Protein AF-A0A1G6Q7U5-F1 (afdb_monomer_lite)

InterPro domains:
  IPR002514 Transposase IS3/IS911family [PF01527] (1-43)
  IPR010921 Trp repressor/replication initiator [SSF48295] (1-45)
  IPR036388 Winged helix-like DNA-binding domain superfamily [G3DSA:1.10.10.10] (1-49)

Radius of gyration: 11.7 Å; chains: 1; bounding box: 17×37×26 Å

Structure (mmCIF, N/CA/C/O backbone):
data_AF-A0A1G6Q7U5-F1
#
_entry.id   AF-A0A1G6Q7U5-F1
#
loop_
_atom_site.group_PDB
_atom_site.id
_atom_site.type_symbol
_atom_site.label_atom_id
_atom_site.label_alt_id
_atom_site.label_comp_id
_atom_site.label_asym_id
_atom_site.label_entity_id
_atom_site.label_seq_id
_atom_site.pdbx_PDB_ins_code
_atom_site.Cartn_x
_atom_site.Cartn_y
_atom_site.Cartn_z
_atom_site.occupancy
_atom_site.B_iso_or_equiv
_atom_site.auth_seq_id
_atom_site.auth_comp_id
_atom_site.auth_asym_id
_atom_site.auth_atom_id
_atom_site.pdbx_PDB_model_num
ATOM 1 N N . LYS A 1 1 ? -3.965 4.315 14.276 1.00 83.44 1 LYS A N 1
ATOM 2 C CA . LYS A 1 1 ? -3.647 3.130 13.427 1.00 83.44 1 LYS A CA 1
ATOM 3 C C . LYS A 1 1 ? -4.805 2.954 12.436 1.00 83.44 1 LYS A C 1
ATOM 5 O O . LYS A 1 1 ? -5.935 3.032 12.885 1.00 83.44 1 LYS A O 1
ATOM 10 N N . PHE A 1 2 ? -4.563 2.787 11.130 1.00 94.69 2 PHE A N 1
ATOM 11 C CA . PHE A 1 2 ? -5.633 2.732 10.109 1.00 94.69 2 PHE A CA 1
ATOM 12 C C . PHE A 1 2 ? -6.418 1.409 10.113 1.00 94.69 2 PHE A C 1
ATOM 14 O O . PHE A 1 2 ? -5.811 0.355 10.337 1.00 94.69 2 PHE A O 1
ATOM 21 N N . SER A 1 3 ? -7.726 1.464 9.818 1.00 97.12 3 SER A N 1
ATOM 22 C CA . SER A 1 3 ? -8.606 0.284 9.734 1.00 97.12 3 SER A CA 1
ATOM 23 C C . SER A 1 3 ? -8.284 -0.602 8.521 1.00 97.12 3 SER A C 1
ATOM 25 O O . SER A 1 3 ? -7.588 -0.178 7.592 1.00 97.12 3 SER A O 1
ATOM 27 N N . LYS A 1 4 ? -8.775 -1.850 8.522 1.00 95.50 4 LYS A N 1
ATOM 28 C CA . LYS A 1 4 ? -8.578 -2.779 7.396 1.00 95.50 4 LYS A CA 1
ATOM 29 C C . LYS A 1 4 ? -9.289 -2.275 6.139 1.00 95.50 4 LYS A C 1
ATOM 31 O O . LYS A 1 4 ? -8.702 -2.295 5.062 1.00 95.50 4 LYS A O 1
ATOM 36 N N . GLU A 1 5 ? -10.502 -1.763 6.301 1.00 97.06 5 GLU A N 1
ATOM 37 C CA . GLU A 1 5 ? -11.366 -1.234 5.243 1.00 97.06 5 GLU A CA 1
ATOM 38 C C . GLU A 1 5 ? -10.728 -0.002 4.597 1.00 97.06 5 GLU A C 1
ATOM 40 O O . GLU A 1 5 ? -10.662 0.099 3.373 1.00 97.06 5 GLU A O 1
ATOM 45 N N . PHE A 1 6 ? -10.171 0.900 5.413 1.00 98.06 6 PHE A N 1
ATOM 46 C CA . PHE A 1 6 ? -9.461 2.074 4.912 1.00 98.06 6 PHE A CA 1
ATOM 47 C C . PHE A 1 6 ? -8.222 1.683 4.100 1.00 98.06 6 PHE A C 1
ATOM 49 O O . PHE A 1 6 ? -8.042 2.151 2.977 1.00 98.06 6 PHE A O 1
ATOM 56 N N . LYS A 1 7 ? -7.389 0.776 4.627 1.00 97.19 7 LYS A N 1
ATOM 57 C CA . LYS A 1 7 ? -6.211 0.282 3.898 1.00 97.19 7 LYS A CA 1
ATOM 58 C C . LYS A 1 7 ? -6.601 -0.397 2.588 1.00 97.19 7 LYS A C 1
ATOM 60 O O . LYS A 1 7 ? -5.961 -0.143 1.574 1.00 97.19 7 LYS A O 1
ATOM 65 N N . ALA A 1 8 ? -7.654 -1.217 2.597 1.00 96.62 8 ALA A N 1
ATOM 66 C CA . ALA A 1 8 ? -8.161 -1.875 1.398 1.00 96.62 8 ALA A CA 1
ATOM 67 C C . ALA A 1 8 ? -8.615 -0.852 0.348 1.00 96.62 8 ALA A C 1
ATOM 69 O O . ALA A 1 8 ? -8.215 -0.958 -0.809 1.00 96.62 8 ALA A O 1
ATOM 70 N N . LYS A 1 9 ? -9.362 0.185 0.753 1.00 98.06 9 LYS A N 1
ATOM 71 C CA . LYS A 1 9 ? -9.772 1.282 -0.136 1.00 98.06 9 LYS A CA 1
ATOM 72 C C . LYS A 1 9 ? -8.567 1.967 -0.787 1.00 98.06 9 LYS A C 1
ATOM 74 O O . LYS A 1 9 ? -8.532 2.093 -2.008 1.00 98.06 9 LYS A O 1
ATOM 79 N N . VAL A 1 10 ? -7.576 2.375 0.009 1.00 97.94 10 VAL A N 1
ATOM 80 C CA . VAL A 1 10 ? -6.380 3.080 -0.489 1.00 97.94 10 VAL A CA 1
ATOM 81 C C . VAL A 1 10 ? -5.562 2.192 -1.433 1.00 97.94 10 VAL A C 1
ATOM 83 O O . VAL A 1 10 ? -5.136 2.646 -2.494 1.00 97.94 10 VAL A O 1
ATOM 86 N N . VAL A 1 11 ? -5.384 0.910 -1.095 1.00 97.75 11 VAL A N 1
ATOM 87 C CA . VAL A 1 11 ? -4.689 -0.051 -1.965 1.00 97.75 11 VAL A CA 1
ATOM 88 C C . VAL A 1 11 ? -5.428 -0.225 -3.291 1.00 97.75 11 VAL A C 1
ATOM 90 O O . VAL A 1 11 ? -4.789 -0.165 -4.340 1.00 97.75 11 VAL A O 1
ATOM 93 N N . LEU A 1 12 ? -6.755 -0.379 -3.269 1.00 97.38 12 LEU A N 1
ATOM 94 C CA . LEU A 1 12 ? -7.560 -0.511 -4.484 1.00 97.38 12 LEU A CA 1
ATOM 95 C C . LEU A 1 12 ? -7.472 0.729 -5.377 1.00 97.38 12 LEU A C 1
ATOM 97 O O . LEU A 1 12 ? -7.374 0.580 -6.589 1.00 97.38 12 LEU A O 1
ATOM 101 N N . GLU A 1 13 ? -7.480 1.942 -4.817 1.00 97.75 13 GLU A N 1
ATOM 102 C CA . GLU A 1 13 ? -7.258 3.157 -5.617 1.00 97.75 13 GLU A CA 1
ATOM 103 C C . GLU A 1 13 ? -5.853 3.191 -6.224 1.00 97.75 13 GLU A C 1
ATOM 105 O O . GLU A 1 13 ? -5.717 3.471 -7.413 1.00 97.75 13 GLU A O 1
ATOM 110 N N . SER A 1 14 ? -4.822 2.817 -5.457 1.00 97.56 14 SER A N 1
ATOM 111 C CA . SER A 1 14 ? -3.441 2.778 -5.959 1.00 97.56 14 SER A CA 1
ATOM 112 C C . SER A 1 14 ? -3.232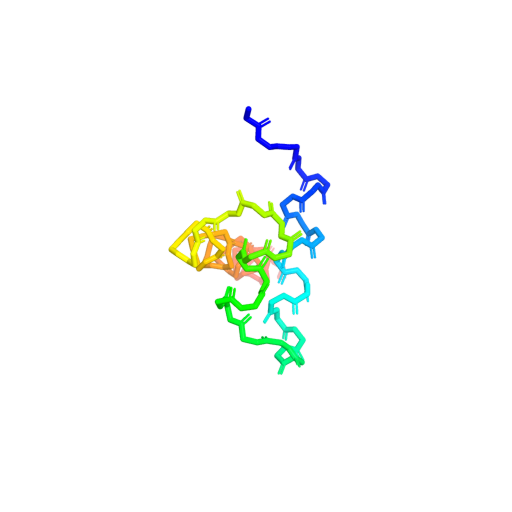 1.757 -7.085 1.00 97.56 14 SER A C 1
ATOM 114 O O . SER A 1 14 ? -2.438 1.998 -7.987 1.00 97.56 14 SER A O 1
ATOM 116 N N . LEU A 1 15 ? -3.960 0.633 -7.061 1.00 95.88 15 LEU A N 1
ATOM 117 C CA . LEU A 1 15 ? -3.905 -0.413 -8.089 1.00 95.88 15 LEU A CA 1
ATOM 118 C C . LEU A 1 15 ? -4.629 -0.028 -9.385 1.00 95.88 15 LEU A C 1
ATOM 120 O O . LEU A 1 15 ? -4.382 -0.651 -10.409 1.00 95.88 15 LEU A O 1
ATOM 124 N N . LYS A 1 16 ? -5.519 0.972 -9.353 1.00 96.31 16 LYS A N 1
ATOM 125 C CA . LYS A 1 16 ? -6.197 1.483 -10.556 1.00 96.31 16 LYS A CA 1
ATOM 126 C C . LYS A 1 16 ? -5.313 2.412 -11.386 1.00 96.31 16 LYS A C 1
ATOM 128 O O . LYS A 1 16 ? -5.711 2.747 -12.495 1.00 96.31 16 LYS A O 1
ATOM 133 N N . GLU A 1 17 ? -4.197 2.882 -10.823 1.00 93.1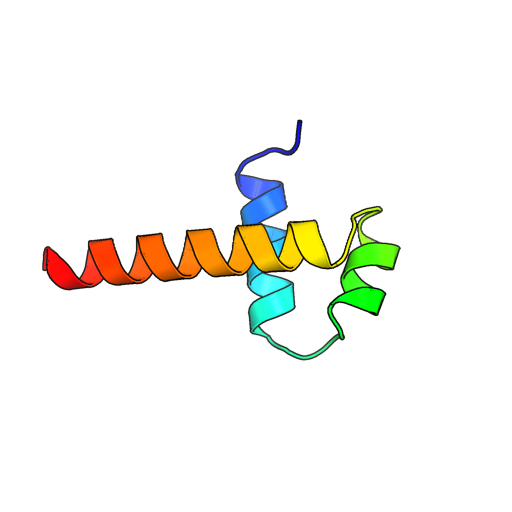9 17 GLU A N 1
ATOM 134 C CA . GLU A 1 17 ? -3.176 3.698 -11.503 1.00 93.19 17 GLU A CA 1
ATOM 135 C C . GLU A 1 17 ? -3.726 4.975 -12.171 1.00 93.19 17 GLU A C 1
ATOM 137 O O . GLU A 1 17 ? -3.143 5.508 -13.107 1.00 93.19 17 GLU A O 1
ATOM 142 N N . ARG A 1 18 ? -4.855 5.493 -11.664 1.00 97.19 18 ARG A N 1
ATOM 143 C CA . ARG A 1 18 ? -5.476 6.750 -12.127 1.00 97.19 18 ARG A CA 1
ATOM 144 C C . ARG A 1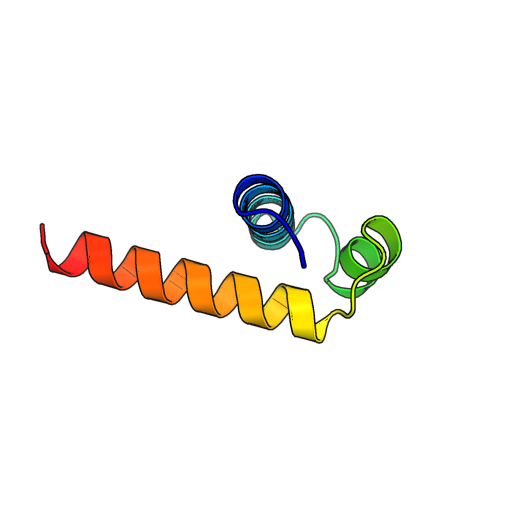 18 ? -4.872 7.995 -11.482 1.00 97.19 18 ARG A C 1
ATOM 146 O O . ARG A 1 18 ? -4.983 9.084 -12.029 1.00 97.19 18 ARG A O 1
ATOM 153 N N . GLU A 1 19 ? -4.281 7.830 -10.305 1.00 96.81 19 GLU A N 1
ATOM 154 C CA . GLU A 1 19 ? -3.591 8.867 -9.542 1.00 96.81 19 GLU A CA 1
ATOM 155 C C . GLU A 1 19 ? -2.197 8.342 -9.171 1.00 96.81 19 GLU A C 1
ATOM 157 O O . GLU A 1 19 ? -2.023 7.139 -8.949 1.00 96.81 19 GLU A O 1
ATOM 162 N N . THR A 1 20 ? -1.204 9.231 -9.080 1.00 97.62 20 THR A N 1
ATOM 163 C CA . THR A 1 20 ? 0.131 8.869 -8.580 1.00 97.62 20 THR A CA 1
ATOM 164 C C . THR A 1 20 ? 0.085 8.550 -7.083 1.00 97.62 20 THR A C 1
ATOM 166 O O . THR A 1 20 ? -0.856 8.927 -6.371 1.00 97.62 20 THR A O 1
ATOM 169 N N . LEU A 1 21 ? 1.116 7.870 -6.570 1.00 97.38 21 LEU A N 1
ATOM 170 C CA . LEU A 1 21 ? 1.213 7.584 -5.136 1.00 97.38 21 LEU A CA 1
ATOM 171 C C . LEU A 1 21 ? 1.313 8.872 -4.314 1.00 97.38 21 LEU A C 1
ATOM 173 O O . LEU A 1 21 ? 0.794 8.921 -3.205 1.00 97.38 21 LEU A O 1
ATOM 177 N N . GLU A 1 22 ? 1.935 9.910 -4.861 1.00 98.19 22 GLU A N 1
ATOM 178 C CA . GLU A 1 22 ? 2.085 11.232 -4.261 1.00 98.19 22 GLU A CA 1
ATOM 179 C C . GLU A 1 22 ? 0.739 11.954 -4.132 1.00 98.19 22 GLU A C 1
ATOM 181 O O . GLU A 1 22 ? 0.435 12.504 -3.071 1.00 98.19 22 GLU A O 1
ATOM 186 N N . SER A 1 23 ? -0.106 11.897 -5.167 1.00 98.25 23 SER A N 1
ATOM 187 C CA . SER A 1 23 ? -1.459 12.465 -5.122 1.00 98.25 23 SER A CA 1
ATOM 188 C C . SER A 1 23 ? -2.344 11.733 -4.115 1.00 98.25 23 SER A C 1
ATOM 190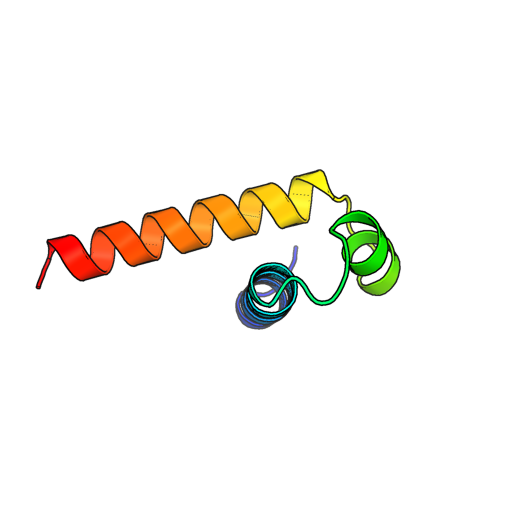 O O . SER A 1 23 ? -2.987 12.371 -3.280 1.00 98.25 23 SER A O 1
ATOM 192 N N . LEU A 1 24 ? -2.315 10.395 -4.116 1.00 98.25 24 LEU A N 1
ATOM 193 C CA . LEU A 1 24 ? -3.049 9.587 -3.136 1.00 98.25 24 LEU A CA 1
ATOM 194 C C . LEU A 1 24 ? -2.538 9.817 -1.707 1.00 98.25 24 LEU A C 1
ATOM 196 O O . LEU A 1 24 ? -3.335 9.901 -0.775 1.00 98.25 24 LEU A O 1
ATOM 200 N N . ALA A 1 25 ? -1.224 9.952 -1.530 1.00 98.31 25 ALA A N 1
ATOM 201 C CA . ALA A 1 25 ? -0.600 10.267 -0.251 1.00 98.31 25 ALA A CA 1
ATOM 202 C C . ALA A 1 25 ? -1.108 11.604 0.294 1.00 98.31 25 ALA A C 1
ATOM 204 O O . ALA A 1 25 ? -1.555 11.665 1.436 1.00 98.31 25 ALA A O 1
ATOM 205 N N . LYS A 1 26 ? -1.155 12.645 -0.544 1.00 98.25 26 LYS A N 1
ATOM 206 C CA . LYS A 1 26 ? -1.722 13.944 -0.164 1.00 98.25 26 LYS A CA 1
ATOM 207 C C . LYS A 1 26 ? -3.219 13.858 0.157 1.00 98.25 26 LYS A C 1
ATOM 209 O O . LYS A 1 26 ? -3.649 14.400 1.168 1.00 98.25 26 LYS A O 1
ATOM 214 N N . LYS A 1 27 ? -4.003 13.157 -0.670 1.00 97.94 27 LYS A N 1
ATOM 215 C CA . LYS A 1 27 ? -5.463 12.984 -0.524 1.00 97.94 27 LYS A CA 1
ATOM 216 C C . LYS A 1 27 ? -5.862 12.292 0.780 1.00 97.94 27 LYS A C 1
ATOM 218 O O . LYS A 1 27 ? -6.906 12.605 1.341 1.00 97.94 27 LYS A O 1
ATOM 223 N N . TYR A 1 28 ? -5.056 11.335 1.229 1.00 97.69 28 TYR A N 1
ATOM 224 C CA . TYR A 1 28 ? -5.346 10.497 2.394 1.00 97.69 28 TYR A CA 1
ATOM 225 C C . TYR A 1 28 ? -4.481 10.818 3.620 1.00 97.69 28 TYR A C 1
ATOM 227 O O . TYR A 1 28 ? -4.533 10.066 4.593 1.00 97.69 28 TYR A O 1
ATOM 235 N N . GLU A 1 29 ? -3.689 11.895 3.567 1.00 97.75 29 GLU A N 1
ATOM 236 C CA . GLU A 1 29 ? -2.757 12.307 4.628 1.00 97.75 29 GLU A CA 1
ATOM 237 C C . GLU A 1 29 ? -1.783 11.181 5.027 1.00 97.75 29 GLU A C 1
ATOM 239 O O . GLU A 1 29 ? -1.541 10.887 6.199 1.00 97.75 29 GLU A O 1
ATOM 244 N N . LEU A 1 30 ? -1.233 10.508 4.015 1.00 97.88 30 LEU A N 1
ATOM 245 C CA . LEU A 1 30 ? -0.281 9.406 4.143 1.00 97.88 30 LEU A CA 1
ATOM 246 C C . LEU A 1 30 ? 1.074 9.784 3.543 1.00 97.88 30 LEU A C 1
ATOM 248 O O . LEU A 1 30 ? 1.194 10.755 2.802 1.00 97.88 30 LEU A O 1
ATOM 252 N N . SER A 1 31 ? 2.095 8.959 3.784 1.00 98.06 31 SER A N 1
ATOM 253 C CA . SER A 1 31 ? 3.306 8.977 2.961 1.00 98.06 31 SER A CA 1
ATOM 254 C C . SER A 1 31 ? 3.165 8.029 1.754 1.00 98.06 31 SER A C 1
ATOM 256 O O . SER A 1 31 ? 2.537 6.967 1.873 1.00 98.06 31 SER A O 1
ATOM 258 N N . PRO A 1 32 ? 3.812 8.323 0.608 1.00 98.12 32 PRO A N 1
ATOM 259 C CA . PRO A 1 32 ? 3.838 7.413 -0.544 1.00 98.12 32 PRO A CA 1
ATOM 260 C C . PRO A 1 32 ? 4.405 6.026 -0.198 1.00 98.12 32 PRO A C 1
ATOM 262 O O . PRO A 1 32 ? 3.911 4.997 -0.666 1.00 98.12 32 PRO A O 1
ATOM 265 N N . THR A 1 33 ? 5.403 5.978 0.692 1.00 98.12 33 THR A N 1
ATOM 266 C CA . THR A 1 33 ? 6.018 4.733 1.184 1.00 98.12 33 THR A CA 1
ATOM 267 C C . THR A 1 33 ? 5.030 3.853 1.951 1.00 98.12 33 THR A C 1
ATOM 269 O O . THR A 1 33 ? 5.077 2.624 1.841 1.00 98.12 33 THR A O 1
ATOM 272 N N . GLN A 1 34 ? 4.092 4.458 2.684 1.00 98.00 34 GLN A N 1
ATOM 273 C CA . GLN A 1 34 ? 3.069 3.730 3.426 1.00 98.00 34 GLN A CA 1
ATOM 274 C C . GLN A 1 34 ? 2.062 3.064 2.480 1.00 98.00 34 GLN A C 1
ATOM 276 O O . GLN A 1 34 ? 1.705 1.901 2.679 1.00 98.00 34 GLN A O 1
ATOM 281 N N . ILE A 1 35 ? 1.670 3.766 1.412 1.00 98.19 35 ILE A N 1
ATOM 282 C CA . ILE A 1 35 ? 0.791 3.230 0.362 1.00 98.19 35 ILE A CA 1
ATOM 283 C C . ILE A 1 35 ? 1.485 2.080 -0.379 1.00 98.19 35 ILE A C 1
ATOM 285 O O . ILE A 1 35 ? 0.906 1.001 -0.518 1.00 98.19 35 ILE A O 1
ATOM 289 N N . SER A 1 36 ? 2.749 2.267 -0.776 1.00 97.75 36 SER A N 1
ATOM 290 C CA . SER A 1 36 ? 3.556 1.229 -1.436 1.00 97.75 36 SER A CA 1
ATOM 291 C C . SER A 1 36 ? 3.689 -0.042 -0.582 1.00 97.75 36 SER A C 1
ATOM 293 O O . SER A 1 36 ? 3.505 -1.163 -1.071 1.00 97.75 36 SER A O 1
ATOM 295 N N . SER A 1 37 ? 3.903 0.124 0.727 1.00 98.12 37 SER A N 1
ATOM 296 C CA . SER A 1 37 ? 3.994 -0.993 1.675 1.00 98.12 37 SER A CA 1
ATOM 297 C C . SER A 1 37 ? 2.684 -1.780 1.769 1.00 98.12 37 SER A C 1
ATOM 299 O O . SER A 1 37 ? 2.693 -3.012 1.773 1.00 98.12 37 SER A O 1
ATOM 301 N N . TRP A 1 38 ? 1.536 -1.096 1.818 1.00 97.56 38 TRP A N 1
ATOM 302 C CA . TRP A 1 38 ? 0.233 -1.767 1.849 1.00 97.56 38 TRP A CA 1
ATOM 303 C C . TRP A 1 38 ? -0.088 -2.472 0.533 1.00 97.56 38 TRP A C 1
ATOM 305 O O . TRP A 1 38 ? -0.611 -3.585 0.568 1.00 97.56 38 TRP A O 1
ATOM 315 N N . ARG A 1 39 ? 0.265 -1.871 -0.611 1.00 95.81 39 ARG A N 1
ATOM 316 C CA . ARG A 1 39 ? 0.094 -2.481 -1.939 1.00 95.81 39 ARG A CA 1
ATOM 317 C C . ARG A 1 39 ? 0.906 -3.774 -2.045 1.00 95.81 39 ARG A C 1
ATOM 319 O O . ARG A 1 39 ? 0.351 -4.815 -2.389 1.00 95.81 39 ARG A O 1
ATOM 326 N N . SER A 1 40 ? 2.175 -3.736 -1.638 1.00 96.44 40 SER A N 1
ATOM 327 C CA . SER A 1 40 ? 3.057 -4.912 -1.595 1.00 96.44 40 SER A CA 1
ATOM 328 C C . SER A 1 40 ? 2.507 -6.027 -0.699 1.00 96.44 40 SER A C 1
ATOM 330 O O . SER A 1 40 ? 2.469 -7.191 -1.098 1.00 96.44 40 SER A O 1
ATOM 332 N N . LEU A 1 41 ? 2.025 -5.680 0.500 1.00 95.31 41 LEU A N 1
ATOM 333 C CA . LEU A 1 41 ? 1.433 -6.649 1.425 1.00 95.31 41 LEU A CA 1
ATOM 334 C C . LEU A 1 41 ? 0.154 -7.282 0.857 1.00 95.31 41 LEU A C 1
ATOM 336 O O . LEU A 1 41 ? -0.032 -8.492 0.971 1.00 95.31 41 LEU A O 1
ATOM 340 N N . ALA A 1 42 ? -0.714 -6.482 0.235 1.00 94.19 42 ALA A N 1
ATOM 341 C CA . ALA A 1 42 ? -1.938 -6.977 -0.381 1.00 94.19 42 ALA A CA 1
ATOM 342 C C . ALA A 1 42 ? -1.632 -7.967 -1.513 1.00 94.19 42 ALA A C 1
ATOM 344 O O . ALA A 1 42 ? -2.171 -9.069 -1.508 1.00 94.19 42 ALA A O 1
ATOM 345 N N . LEU A 1 43 ? -0.717 -7.623 -2.427 1.00 93.25 43 LEU A N 1
ATOM 346 C CA . LEU A 1 43 ? -0.313 -8.495 -3.537 1.00 93.25 43 LEU A CA 1
ATOM 347 C C . LEU A 1 43 ? 0.316 -9.807 -3.050 1.00 93.25 43 LEU A C 1
ATOM 349 O O . LEU A 1 43 ? -0.010 -10.873 -3.573 1.00 93.25 43 LEU A O 1
ATOM 353 N N . LYS A 1 44 ? 1.151 -9.755 -2.004 1.00 94.44 44 LYS A N 1
ATOM 354 C CA . LYS A 1 44 ? 1.697 -10.962 -1.364 1.00 94.44 44 LYS A CA 1
ATOM 355 C C . LYS A 1 44 ? 0.585 -11.862 -0.820 1.00 94.44 44 LYS A C 1
ATOM 357 O O . LYS A 1 44 ? 0.623 -13.073 -1.021 1.00 94.44 44 LYS A O 1
ATOM 362 N N . ASN A 1 45 ? -0.413 -11.278 -0.158 1.00 90.75 45 ASN A N 1
ATOM 363 C CA . ASN A 1 45 ? -1.545 -12.032 0.376 1.00 90.75 45 ASN A CA 1
ATOM 364 C C . ASN A 1 45 ? -2.408 -12.638 -0.740 1.00 90.75 45 ASN A C 1
ATOM 366 O O . ASN A 1 45 ? -2.781 -13.801 -0.632 1.00 90.75 45 ASN A O 1
ATOM 370 N N . PHE A 1 46 ? -2.665 -11.905 -1.828 1.00 87.62 46 PHE A N 1
ATOM 371 C CA . PHE A 1 46 ? -3.366 -12.445 -2.998 1.00 87.62 46 PHE A CA 1
ATOM 372 C C . PHE A 1 46 ? -2.619 -13.632 -3.612 1.00 87.62 46 PHE A C 1
ATOM 374 O O . PHE A 1 46 ? -3.223 -14.675 -3.848 1.00 87.62 46 PHE A O 1
ATOM 381 N N . GLY A 1 47 ? -1.301 -13.516 -3.798 1.00 84.50 47 GLY A N 1
ATOM 382 C CA . GLY A 1 47 ? -0.480 -14.616 -4.306 1.00 84.50 47 GLY A CA 1
ATOM 383 C C . GLY A 1 47 ? -0.505 -15.855 -3.405 1.00 84.50 47 GLY A C 1
ATOM 384 O O . GLY A 1 47 ? -0.474 -16.974 -3.905 1.00 84.50 47 GLY A O 1
ATOM 385 N N . ASN A 1 48 ? -0.609 -15.677 -2.085 1.00 82.81 48 ASN A N 1
ATOM 386 C CA . ASN A 1 48 ? -0.750 -16.798 -1.155 1.00 82.81 48 ASN A CA 1
ATOM 387 C C . ASN A 1 48 ? -2.122 -17.479 -1.255 1.00 82.81 48 ASN A C 1
ATOM 389 O O .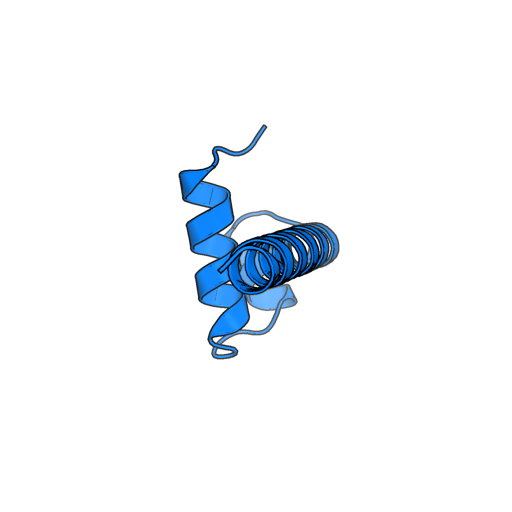 ASN A 1 48 ? -2.180 -18.694 -1.143 1.00 82.81 48 ASN A O 1
ATOM 393 N N . ILE A 1 49 ? -3.207 -16.728 -1.483 1.00 77.62 49 ILE A N 1
ATOM 394 C CA . ILE A 1 49 ? -4.555 -17.303 -1.642 1.00 77.62 49 ILE A CA 1
ATOM 395 C C . ILE A 1 49 ? -4.622 -18.166 -2.907 1.00 77.62 49 ILE A C 1
ATOM 397 O O . ILE A 1 49 ? -5.114 -19.285 -2.854 1.00 77.62 49 ILE A O 1
ATOM 401 N N . VAL A 1 50 ? -4.078 -17.675 -4.025 1.00 69.75 50 VAL A N 1
ATOM 402 C CA . VAL A 1 50 ? -4.107 -18.395 -5.312 1.00 69.75 50 VAL A CA 1
ATOM 403 C C . VAL A 1 50 ? -3.219 -19.645 -5.304 1.00 69.75 50 VAL A C 1
ATOM 405 O O . VAL A 1 50 ? -3.495 -20.578 -6.037 1.00 69.75 50 VAL A O 1
ATOM 408 N N . LYS A 1 51 ? -2.174 -19.702 -4.469 1.00 65.25 51 LYS A N 1
ATOM 409 C CA . LYS A 1 51 ? -1.319 -20.898 -4.325 1.00 65.25 51 LYS A CA 1
ATOM 410 C C . LYS A 1 51 ? -1.958 -22.047 -3.539 1.00 65.25 51 LYS A C 1
ATOM 412 O O . LYS A 1 51 ? -1.400 -23.138 -3.533 1.00 65.25 51 LYS A O 1
ATOM 417 N N . VAL A 1 52 ? -3.028 -21.777 -2.796 1.00 63.44 52 VAL A N 1
ATOM 418 C CA . VAL A 1 52 ? -3.684 -22.752 -1.903 1.00 63.44 52 VAL A CA 1
ATOM 419 C C . VAL A 1 52 ? -4.945 -23.347 -2.550 1.0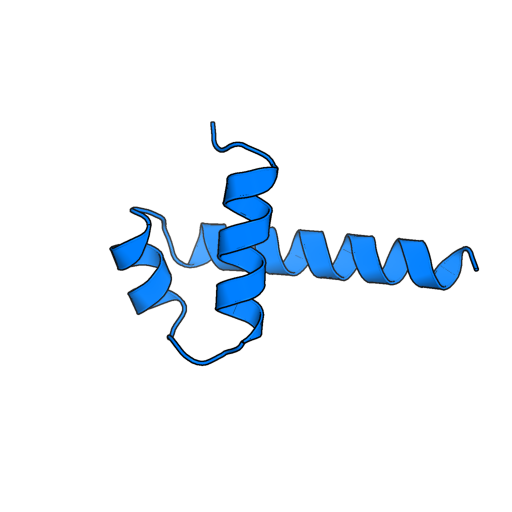0 63.44 52 VAL A C 1
ATOM 421 O O . VAL A 1 52 ? -5.532 -24.276 -2.000 1.00 63.44 52 VAL A O 1
ATOM 424 N N . LEU A 1 53 ? -5.340 -22.832 -3.717 1.00 59.00 53 LEU A N 1
ATOM 425 C CA . LEU A 1 53 ? -6.412 -23.348 -4.570 1.00 59.00 53 LEU A CA 1
ATOM 426 C C . LEU A 1 53 ? -5.816 -24.161 -5.722 1.00 59.00 53 LEU A C 1
ATOM 428 O O . LEU A 1 53 ? -6.469 -25.149 -6.115 1.00 59.00 53 LEU A O 1
#

Secondary structure (DSSP, 8-state):
---HHHHHHHHHHHHTTSS-HHHHHHHTT--HHHHHHHHHHHHHHHHHHHT--

Foldseek 3Di:
DDDPVVLVVLLVVVVVVPDDLVRSCVVVVHDSVVNVVSNVVVVVVVVVVVVVD

pLDDT: mean 93.15, std 9.38, range [59.0, 98.31]

Organism: NCBI:txid1640674

Sequence (53 aa):
KFSKEFKAKVVLESLKERETLESLAKKYELSPTQISSWRSLALKNFGNIVKVL